Protein AF-A0A8S8YTA5-F1 (afdb_monomer_lite)

Foldseek 3Di:
DDDDDDDDDDDDDDDDDDDDDDPPPDPDPPPCDPVNCVVVDDDDDDDDPDDDDPVVVVVVVVVVQPDDDPPNPSPDDDDDDDPVNCVVVVVVVVVVVVVVVVVVVD

Structure (mmCIF, N/CA/C/O backbone):
data_AF-A0A8S8YTA5-F1
#
_entry.id   AF-A0A8S8YTA5-F1
#
loop_
_atom_site.group_PDB
_atom_site.id
_atom_site.type_symbol
_atom_site.label_atom_id
_atom_site.label_alt_id
_atom_site.label_comp_id
_atom_site.label_asym_id
_atom_site.label_entity_id
_atom_site.label_seq_id
_atom_site.pdbx_PDB_ins_code
_atom_site.Cartn_x
_atom_site.Cartn_y
_atom_site.Cartn_z
_atom_site.occupancy
_atom_site.B_iso_or_equiv
_atom_site.auth_seq_id
_atom_site.auth_comp_id
_atom_site.auth_asym_id
_atom_site.auth_atom_id
_atom_site.pdbx_PDB_model_num
ATOM 1 N N . MET A 1 1 ? 28.455 -34.281 -63.911 1.00 45.09 1 MET A N 1
ATOM 2 C CA . MET A 1 1 ? 28.114 -33.011 -64.588 1.00 45.09 1 MET A CA 1
ATOM 3 C C . MET A 1 1 ? 26.771 -32.552 -64.030 1.00 45.09 1 MET A C 1
ATOM 5 O O . MET A 1 1 ? 25.741 -33.049 -64.457 1.00 45.09 1 MET A O 1
ATOM 9 N N . PHE A 1 2 ? 26.784 -31.738 -62.971 1.00 33.00 2 PHE A N 1
ATOM 10 C CA . PHE A 1 2 ? 25.578 -31.336 -62.237 1.00 33.00 2 PHE A CA 1
ATOM 11 C C . PHE A 1 2 ? 25.110 -29.966 -62.735 1.00 33.00 2 PHE A C 1
ATOM 13 O O . PHE A 1 2 ? 25.852 -28.991 -62.647 1.00 33.00 2 PHE A O 1
ATOM 20 N N . ARG A 1 3 ? 23.893 -29.898 -63.283 1.00 38.47 3 ARG A N 1
ATOM 21 C CA . ARG A 1 3 ? 23.252 -28.646 -63.698 1.00 38.47 3 ARG A CA 1
ATOM 22 C C . ARG A 1 3 ? 22.435 -28.110 -62.521 1.00 38.47 3 ARG A C 1
ATOM 24 O O . ARG A 1 3 ? 21.400 -28.677 -62.186 1.00 38.47 3 ARG A O 1
ATOM 31 N N . LEU A 1 4 ? 22.902 -27.031 -61.898 1.00 36.47 4 LEU A N 1
ATOM 32 C CA . LEU A 1 4 ? 22.131 -26.265 -60.919 1.00 36.47 4 LEU A CA 1
ATOM 33 C C . LEU A 1 4 ? 21.059 -25.462 -61.672 1.00 36.47 4 LEU A C 1
ATOM 35 O O . LEU A 1 4 ? 21.382 -24.543 -62.422 1.00 36.47 4 LEU A O 1
ATOM 39 N N . SER A 1 5 ? 19.791 -25.844 -61.510 1.00 37.16 5 SER A N 1
ATOM 40 C CA . SER A 1 5 ? 18.641 -25.034 -61.922 1.00 37.16 5 SER A CA 1
ATOM 41 C C . SER A 1 5 ? 18.256 -24.139 -60.749 1.00 37.16 5 SER A C 1
ATOM 43 O O . SER A 1 5 ? 17.958 -24.632 -59.663 1.00 37.16 5 SER A O 1
ATOM 45 N N . THR A 1 6 ? 18.305 -22.828 -60.947 1.00 52.09 6 THR A N 1
ATOM 46 C CA . THR A 1 6 ? 17.904 -21.826 -59.955 1.00 52.09 6 THR A CA 1
ATOM 47 C C . THR A 1 6 ? 16.390 -21.885 -59.700 1.00 52.09 6 THR A C 1
ATOM 49 O O . THR A 1 6 ? 15.629 -22.103 -60.645 1.00 52.09 6 THR A O 1
ATOM 52 N N . PRO A 1 7 ? 15.908 -21.676 -58.460 1.00 45.00 7 PRO A N 1
ATOM 53 C CA . PRO A 1 7 ? 14.486 -21.478 -58.223 1.00 45.00 7 PRO A CA 1
ATOM 54 C C . PRO A 1 7 ? 14.069 -20.058 -58.629 1.00 45.00 7 PRO A C 1
ATOM 56 O O . PRO A 1 7 ? 14.623 -19.055 -58.175 1.00 45.00 7 PRO A O 1
ATOM 59 N N . THR A 1 8 ? 13.075 -20.004 -59.511 1.00 50.91 8 THR A N 1
ATOM 60 C CA . THR A 1 8 ? 12.365 -18.807 -59.960 1.00 50.91 8 THR A CA 1
ATOM 61 C C . THR A 1 8 ? 11.741 -18.058 -58.781 1.00 50.91 8 THR A C 1
ATOM 63 O O . THR A 1 8 ? 10.992 -18.615 -57.984 1.00 50.91 8 THR A O 1
ATOM 66 N N . ARG A 1 9 ? 12.040 -16.760 -58.713 1.00 37.66 9 ARG A N 1
ATOM 67 C CA . ARG A 1 9 ? 11.435 -15.755 -57.834 1.00 37.66 9 A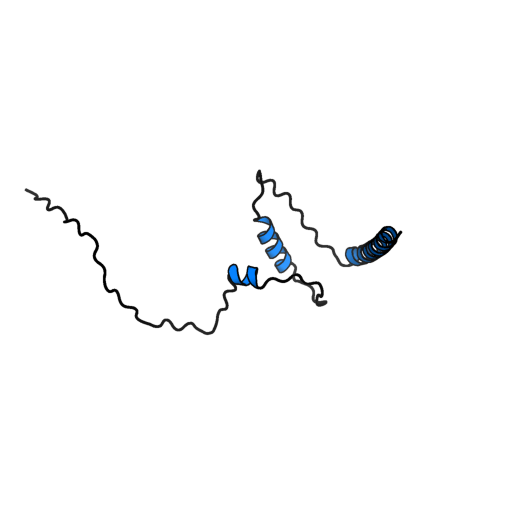RG A CA 1
ATOM 68 C C . ARG A 1 9 ? 9.944 -15.602 -58.169 1.00 37.66 9 ARG A C 1
ATOM 70 O O . ARG A 1 9 ? 9.624 -15.051 -59.217 1.00 37.66 9 ARG A O 1
ATOM 77 N N . LEU A 1 10 ? 9.048 -16.053 -57.292 1.00 41.28 10 LEU A N 1
ATOM 78 C CA . LEU A 1 10 ? 7.618 -15.736 -57.370 1.00 41.28 10 LEU A CA 1
ATOM 79 C C . LEU A 1 10 ? 7.336 -14.466 -56.558 1.00 41.28 10 LEU A C 1
ATOM 81 O O . LEU A 1 10 ? 7.714 -14.367 -55.391 1.00 41.28 10 LEU A O 1
ATOM 85 N N . SER A 1 11 ? 6.742 -13.472 -57.220 1.00 43.91 11 SER A N 1
ATOM 86 C CA . SER A 1 11 ? 6.251 -12.228 -56.620 1.00 43.91 11 SER A CA 1
ATOM 87 C C . SER A 1 11 ? 4.763 -12.364 -56.240 1.00 43.91 11 SER A C 1
ATOM 89 O O . SER A 1 11 ? 4.132 -13.359 -56.605 1.00 43.91 11 SER A O 1
ATOM 91 N N . PRO A 1 12 ? 4.224 -11.415 -55.453 1.00 49.88 12 PRO A N 1
ATOM 92 C CA . PRO A 1 12 ? 3.032 -11.604 -54.647 1.00 49.88 12 PRO A CA 1
ATOM 93 C C . PRO A 1 12 ? 1.771 -11.341 -55.469 1.00 49.88 12 PRO A C 1
ATOM 95 O O . PRO A 1 12 ? 1.614 -10.269 -56.051 1.00 49.88 12 PRO A O 1
ATOM 98 N N . HIS A 1 13 ? 0.836 -12.284 -55.457 1.00 35.47 13 HIS A N 1
ATOM 99 C CA . HIS A 1 13 ? -0.554 -11.966 -55.740 1.00 35.47 13 HIS A CA 1
ATOM 100 C C . HIS A 1 13 ? -1.444 -12.733 -54.772 1.00 35.47 13 HIS A C 1
ATOM 102 O O . HIS A 1 13 ? -1.295 -13.939 -54.586 1.00 35.47 13 HIS A O 1
ATOM 108 N N . GLU A 1 14 ? -2.324 -11.981 -54.127 1.00 41.00 14 GLU A N 1
ATOM 109 C CA . GLU A 1 14 ? -3.341 -12.454 -53.207 1.00 41.00 14 GLU A CA 1
ATOM 110 C C . GLU A 1 14 ? -4.263 -13.485 -53.856 1.00 41.00 14 GLU A C 1
ATOM 112 O O . GLU A 1 14 ? -4.626 -13.349 -55.026 1.00 41.00 14 GLU A O 1
ATOM 117 N N . SER A 1 15 ? -4.658 -14.500 -53.089 1.00 39.22 15 SER A N 1
ATOM 118 C CA . SER A 1 15 ? -6.046 -14.757 -52.664 1.00 39.22 15 SER A CA 1
ATOM 119 C C . SER A 1 15 ? -6.180 -16.194 -52.138 1.00 39.22 15 SER A C 1
ATOM 121 O O . SER A 1 15 ? -5.605 -17.133 -52.677 1.00 39.22 15 SER A O 1
ATOM 123 N N . ASP A 1 16 ? -6.958 -16.313 -51.062 1.00 40.78 16 ASP A N 1
ATOM 124 C CA . ASP A 1 16 ? -7.676 -17.515 -50.625 1.00 40.78 16 ASP A CA 1
ATOM 125 C C . ASP A 1 16 ? -6.933 -18.571 -49.786 1.00 40.78 16 ASP A C 1
ATOM 127 O O . ASP A 1 16 ? -6.539 -19.637 -50.254 1.00 40.78 16 ASP A O 1
ATOM 131 N N . PHE A 1 17 ? -6.914 -18.351 -48.464 1.00 35.62 17 PHE A N 1
ATOM 132 C CA . PHE A 1 17 ? -6.966 -19.462 -47.506 1.00 35.62 17 PHE A CA 1
ATOM 133 C C . PHE A 1 17 ? -8.057 -19.242 -46.447 1.00 35.62 17 PHE A C 1
ATOM 135 O O . PHE A 1 17 ? -7.844 -18.716 -45.359 1.00 35.62 17 PHE A O 1
ATOM 142 N N . VAL A 1 18 ? -9.264 -19.598 -46.880 1.00 40.97 18 VAL A N 1
ATOM 143 C CA . VAL A 1 18 ? -10.416 -20.176 -46.173 1.00 40.97 18 VAL A CA 1
ATOM 144 C C . VAL A 1 18 ? -10.395 -20.184 -44.634 1.00 40.97 18 VAL A C 1
ATOM 146 O O . VAL A 1 18 ? -9.620 -20.876 -43.978 1.00 40.97 18 VAL A O 1
ATOM 149 N N . LEU A 1 19 ? -11.399 -19.500 -44.081 1.00 39.62 19 LEU A N 1
ATOM 150 C CA . LEU A 1 19 ? -11.900 -19.603 -42.714 1.00 39.62 19 LEU A CA 1
ATOM 151 C C . LEU A 1 19 ? -12.741 -20.890 -42.560 1.00 39.62 19 LEU A C 1
ATOM 153 O O . LEU A 1 19 ? -13.769 -21.031 -43.220 1.00 39.62 19 LEU A O 1
ATOM 157 N N . ALA A 1 20 ? -12.356 -21.798 -41.660 1.00 37.88 20 ALA A N 1
ATOM 158 C CA . ALA A 1 20 ? -13.215 -22.894 -41.199 1.00 37.88 20 ALA A CA 1
ATOM 159 C C . ALA A 1 20 ? -13.108 -23.088 -39.674 1.00 37.88 20 ALA A C 1
ATOM 161 O O . ALA A 1 20 ? -12.231 -23.770 -39.161 1.00 37.88 20 ALA A O 1
ATOM 162 N N . ALA A 1 21 ? -14.011 -22.391 -38.983 1.00 43.34 21 ALA A N 1
ATOM 163 C CA . ALA A 1 21 ? -14.891 -22.854 -37.911 1.00 43.34 21 ALA A CA 1
ATOM 164 C C . ALA A 1 21 ? -14.421 -23.932 -36.897 1.00 43.34 21 ALA A C 1
ATOM 166 O O . ALA A 1 21 ? -14.266 -25.107 -37.212 1.00 43.34 21 ALA A O 1
ATOM 167 N N . ASN A 1 22 ? -14.502 -23.500 -35.631 1.00 48.03 22 ASN A N 1
ATOM 168 C CA . ASN A 1 22 ? -15.026 -24.221 -34.461 1.00 48.03 22 ASN A CA 1
ATOM 169 C C . ASN A 1 22 ? -14.081 -25.120 -33.650 1.00 48.03 22 ASN A C 1
ATOM 171 O O . ASN A 1 22 ? -14.292 -26.324 -33.532 1.00 48.03 22 ASN A O 1
ATOM 175 N N . SER A 1 23 ? -13.191 -24.484 -32.886 1.00 52.19 23 SER A N 1
ATOM 176 C CA . SER A 1 23 ? -12.947 -24.919 -31.504 1.00 52.19 23 SER A CA 1
ATOM 177 C C . SER A 1 23 ? -14.021 -24.269 -30.632 1.00 52.19 23 SER A C 1
ATOM 179 O O . SER A 1 23 ? -14.029 -23.051 -30.463 1.00 52.19 23 SER A O 1
ATOM 181 N N . THR A 1 24 ? -14.970 -25.046 -30.118 1.00 52.09 24 THR A N 1
ATOM 182 C CA . THR A 1 24 ? -15.939 -24.577 -29.116 1.00 52.09 24 THR A CA 1
ATOM 183 C C . THR A 1 24 ? -15.200 -23.907 -27.949 1.00 52.09 24 THR A C 1
ATOM 185 O O . THR A 1 24 ? -14.427 -24.605 -27.285 1.00 52.09 24 THR A O 1
ATOM 188 N N . PRO A 1 25 ? -15.408 -22.612 -27.638 1.00 47.72 25 PRO A N 1
ATOM 189 C CA . PRO A 1 25 ? -14.928 -22.082 -26.376 1.00 47.72 25 PRO A CA 1
ATOM 190 C C . PRO A 1 25 ? -15.801 -22.692 -25.281 1.00 47.72 25 PRO A C 1
ATOM 192 O O . PRO A 1 25 ? -16.988 -22.388 -25.149 1.00 47.72 25 PRO A O 1
ATOM 195 N N . SER A 1 26 ? -15.213 -23.624 -24.536 1.00 48.06 26 SER A N 1
ATOM 196 C CA . SER A 1 26 ? -15.788 -24.140 -23.302 1.00 48.06 26 SER A CA 1
ATOM 197 C C . SER A 1 26 ? -16.076 -22.951 -22.376 1.00 48.06 26 SER A C 1
ATOM 199 O O . SER A 1 26 ? -15.230 -22.072 -22.235 1.00 48.06 26 SER A O 1
ATOM 201 N N . ASN A 1 27 ? -17.290 -22.908 -21.825 1.00 46.50 27 ASN A N 1
ATOM 202 C CA . ASN A 1 27 ? -17.815 -21.945 -20.854 1.00 46.50 27 ASN A CA 1
ATOM 203 C C . ASN A 1 27 ? -16.789 -20.986 -20.211 1.00 46.50 27 ASN A C 1
ATOM 205 O O . ASN A 1 27 ? -16.267 -21.251 -19.135 1.00 46.50 27 ASN A O 1
ATOM 209 N N . GLY A 1 28 ? -16.606 -19.826 -20.851 1.00 49.44 28 GLY A N 1
ATOM 210 C CA . GLY A 1 28 ? -16.359 -18.533 -20.210 1.00 49.44 28 GLY A CA 1
ATOM 211 C C . GLY A 1 28 ? -15.253 -18.469 -19.159 1.00 49.44 28 GLY A C 1
ATOM 212 O O . GLY A 1 28 ? -15.486 -17.926 -18.078 1.00 49.44 28 GLY A O 1
ATOM 213 N N . GLU A 1 29 ? -14.060 -18.960 -19.479 1.00 50.84 29 GLU A N 1
ATOM 214 C CA . GLU A 1 29 ? -12.835 -18.560 -18.791 1.00 50.84 29 GLU A CA 1
ATOM 215 C C . GLU A 1 29 ? -12.624 -17.062 -19.054 1.00 50.84 29 GLU A C 1
ATOM 217 O O . GLU A 1 29 ? -12.162 -16.634 -20.111 1.00 50.84 29 GLU A O 1
ATOM 222 N N . LYS A 1 30 ? -13.106 -16.227 -18.125 1.00 55.38 30 LYS A N 1
ATOM 223 C CA . LYS A 1 30 ? -12.801 -14.798 -18.115 1.00 55.38 30 LYS A CA 1
ATOM 224 C C . LYS A 1 30 ? -11.356 -14.651 -17.672 1.00 55.38 30 LYS A C 1
ATOM 226 O O . LYS A 1 30 ? -11.089 -14.390 -16.498 1.00 55.38 30 LYS A O 1
ATOM 231 N N . ASP A 1 31 ? -10.443 -14.826 -18.612 1.00 57.62 31 ASP A N 1
ATOM 232 C CA . ASP A 1 31 ? -9.087 -14.328 -18.469 1.00 57.62 31 ASP A CA 1
ATOM 233 C C . ASP A 1 31 ? -9.183 -12.812 -18.328 1.00 57.62 31 ASP A C 1
ATOM 235 O O . ASP A 1 31 ? -9.322 -12.079 -19.309 1.00 57.62 31 ASP A O 1
ATOM 239 N N . GLY A 1 32 ? -9.186 -12.348 -17.078 1.00 64.38 32 GLY A N 1
ATOM 240 C CA . GLY A 1 32 ? -9.174 -10.937 -16.718 1.00 64.38 32 GLY A CA 1
ATOM 241 C C . GLY A 1 32 ? -7.849 -10.323 -17.141 1.00 64.38 32 GLY A C 1
ATOM 242 O O . GLY A 1 32 ? -6.955 -10.125 -16.320 1.00 64.38 32 GLY A O 1
ATOM 243 N N . GLY A 1 33 ? -7.695 -10.091 -18.441 1.00 90.50 33 GLY A N 1
ATOM 244 C CA . GLY A 1 33 ? -6.472 -9.589 -19.038 1.00 90.50 33 GLY A CA 1
ATOM 245 C C . GLY A 1 33 ? -6.104 -8.209 -18.497 1.00 90.50 33 GLY A C 1
ATOM 246 O O . GLY A 1 33 ? -6.913 -7.508 -17.884 1.00 90.50 33 GLY A O 1
ATOM 247 N N . VAL A 1 34 ? -4.871 -7.778 -18.781 1.00 93.38 34 VAL A N 1
ATOM 248 C CA . VAL A 1 34 ? -4.332 -6.483 -18.321 1.00 93.38 34 VAL A CA 1
ATOM 249 C C . VAL A 1 34 ? -5.288 -5.324 -18.636 1.00 93.38 34 VAL A C 1
ATOM 251 O O . VAL A 1 34 ? -5.516 -4.462 -17.790 1.00 93.38 34 VAL A O 1
ATOM 254 N N . GLN A 1 35 ? -5.912 -5.333 -19.817 1.00 95.75 35 GLN A N 1
ATOM 255 C CA . GLN A 1 35 ? -6.851 -4.290 -20.231 1.00 95.75 35 GLN A CA 1
ATOM 256 C C . GLN A 1 35 ? -8.104 -4.220 -19.342 1.00 95.75 35 GLN A C 1
ATOM 258 O O . GLN A 1 35 ? -8.533 -3.129 -18.955 1.00 95.75 35 GLN A O 1
ATOM 263 N N . GLU A 1 36 ? -8.691 -5.364 -18.990 1.00 94.88 36 GLU A N 1
ATOM 264 C CA . GLU A 1 36 ? -9.860 -5.420 -18.107 1.00 94.88 36 GLU A CA 1
ATOM 265 C C . GLU A 1 36 ? -9.479 -5.007 -16.682 1.00 94.88 36 GLU A C 1
ATOM 267 O O . GLU A 1 36 ? -10.176 -4.197 -16.065 1.00 94.88 36 GLU A O 1
ATOM 272 N N . ALA A 1 37 ? -8.337 -5.479 -16.177 1.00 92.94 37 ALA A N 1
ATOM 273 C CA . ALA A 1 37 ? -7.840 -5.117 -14.851 1.00 92.94 37 ALA A CA 1
ATOM 274 C C . ALA A 1 37 ? -7.615 -3.600 -14.705 1.00 92.94 37 ALA A C 1
ATOM 276 O O . ALA A 1 37 ? -7.961 -3.017 -13.675 1.00 92.94 37 ALA A O 1
ATOM 277 N N . LEU A 1 38 ? -7.085 -2.939 -15.740 1.00 94.06 38 LEU A N 1
ATOM 278 C CA . LEU A 1 38 ? -6.853 -1.493 -15.733 1.00 94.06 38 LEU A CA 1
ATOM 279 C C . LEU A 1 38 ? -8.151 -0.682 -15.831 1.00 94.06 38 LEU A C 1
ATOM 281 O O . LEU A 1 38 ? -8.335 0.277 -15.078 1.00 94.06 38 LEU A O 1
ATOM 285 N N . THR A 1 39 ? -9.053 -1.057 -16.739 1.00 96.31 39 THR A N 1
ATOM 286 C CA . THR A 1 39 ? -10.280 -0.286 -17.019 1.00 96.31 39 THR A CA 1
ATOM 287 C C . THR A 1 39 ? -11.368 -0.482 -15.961 1.00 96.31 39 THR A C 1
ATOM 289 O O . THR A 1 39 ? -12.153 0.434 -15.706 1.00 96.31 39 THR A O 1
ATOM 292 N N . SER A 1 40 ? -11.399 -1.639 -15.295 1.00 96.12 40 SER A N 1
ATOM 293 C CA . SER A 1 40 ? -12.372 -1.939 -14.237 1.00 96.12 40 SER A CA 1
ATOM 294 C C . SER A 1 40 ? -11.967 -1.424 -12.848 1.00 96.12 40 SER A C 1
ATOM 296 O O . SER A 1 40 ? -12.836 -1.262 -11.983 1.00 96.12 40 SER A O 1
ATOM 298 N N . ARG A 1 41 ? -10.680 -1.121 -12.611 1.00 96.19 41 ARG A N 1
ATOM 299 C CA . ARG A 1 41 ? -10.161 -0.693 -11.299 1.00 96.19 41 ARG A CA 1
ATOM 300 C C . ARG A 1 41 ? -10.843 0.587 -10.798 1.00 96.19 41 ARG A C 1
ATOM 302 O O . ARG A 1 41 ? -10.884 1.609 -11.481 1.00 96.19 41 ARG A O 1
ATOM 309 N N . ARG A 1 42 ? -11.290 0.578 -9.537 1.00 96.81 42 ARG A N 1
ATOM 310 C CA . ARG A 1 42 ? -11.861 1.747 -8.839 1.00 96.81 42 ARG A CA 1
ATOM 311 C C . ARG A 1 42 ? -11.085 2.088 -7.570 1.00 96.81 42 ARG A C 1
ATOM 313 O O . ARG A 1 42 ? -10.452 1.228 -6.964 1.00 96.81 42 ARG A O 1
ATOM 320 N N . THR A 1 43 ? -11.155 3.350 -7.154 1.00 97.44 43 THR A N 1
ATOM 321 C CA . THR A 1 43 ? -10.697 3.774 -5.824 1.00 97.44 43 THR A CA 1
ATOM 322 C C . THR A 1 43 ? -11.806 3.495 -4.811 1.00 97.44 43 THR A C 1
ATOM 324 O O . THR A 1 43 ? -12.920 3.992 -4.963 1.00 97.44 43 THR A O 1
ATOM 327 N N . VAL A 1 44 ? -11.521 2.671 -3.799 1.00 96.62 44 VAL A N 1
ATOM 328 C CA . VAL A 1 44 ? -12.512 2.175 -2.830 1.00 96.62 44 VAL A CA 1
ATOM 329 C C . VAL A 1 44 ? -12.251 2.771 -1.445 1.00 96.62 44 VAL A C 1
ATOM 331 O O . VAL A 1 44 ? -11.111 2.842 -0.995 1.00 96.62 44 VAL A O 1
ATOM 334 N N . TYR A 1 45 ? -13.318 3.171 -0.749 1.00 95.50 45 TYR A N 1
ATOM 335 C CA . TYR A 1 45 ? -13.245 3.767 0.597 1.00 95.50 45 TYR A CA 1
ATOM 336 C C . TYR A 1 45 ? -14.004 2.971 1.670 1.00 95.50 45 TYR A C 1
ATOM 338 O O . TYR A 1 45 ? -13.911 3.285 2.853 1.00 95.50 45 TYR A O 1
ATOM 346 N N . ARG A 1 46 ? -14.769 1.944 1.279 1.00 96.00 46 ARG A N 1
ATOM 347 C CA . ARG A 1 46 ? -15.572 1.110 2.186 1.00 96.00 46 ARG A CA 1
ATOM 348 C C . ARG A 1 46 ? -15.156 -0.347 2.034 1.00 96.00 46 ARG A C 1
ATOM 350 O O . ARG A 1 46 ? -15.304 -0.918 0.959 1.00 96.00 46 ARG A O 1
ATOM 357 N N . TYR A 1 47 ? -14.667 -0.939 3.120 1.00 94.75 47 TYR A N 1
ATOM 358 C CA . TYR A 1 47 ? -14.115 -2.294 3.137 1.00 94.75 47 TYR A CA 1
ATOM 359 C C . TYR A 1 47 ? -14.938 -3.216 4.039 1.00 94.75 47 TYR A C 1
ATOM 361 O O . TYR A 1 47 ? -15.494 -2.788 5.051 1.00 94.75 47 TYR A O 1
ATOM 369 N N . LYS A 1 48 ? -15.010 -4.501 3.680 1.00 95.88 48 LYS A N 1
ATOM 370 C CA . LYS A 1 48 ? -15.570 -5.539 4.559 1.00 95.88 48 LYS A CA 1
ATOM 371 C C . LYS A 1 48 ? -14.586 -5.814 5.702 1.00 95.88 48 LYS A C 1
ATOM 373 O O . LYS A 1 48 ? -13.381 -5.705 5.510 1.00 95.88 48 LYS A O 1
ATOM 378 N N . ARG A 1 49 ? -15.079 -6.275 6.857 1.00 92.50 49 ARG A N 1
ATOM 379 C CA . ARG A 1 49 ? -14.235 -6.674 8.007 1.00 92.50 49 ARG A CA 1
ATOM 380 C C . ARG A 1 49 ? -13.448 -7.980 7.796 1.00 92.50 49 ARG A C 1
ATOM 382 O O . ARG A 1 49 ? -12.769 -8.441 8.703 1.00 92.50 49 ARG A O 1
ATOM 389 N N . LYS A 1 50 ? -13.548 -8.600 6.617 1.00 94.62 50 LYS A N 1
ATOM 390 C CA . LYS A 1 50 ? -12.857 -9.853 6.296 1.00 94.62 50 LYS A CA 1
ATOM 391 C C . LYS A 1 50 ? -11.347 -9.606 6.221 1.00 94.62 50 LYS A C 1
ATOM 393 O O . LYS A 1 50 ? -10.913 -8.736 5.468 1.00 94.62 50 LYS A O 1
ATOM 398 N N . LYS A 1 51 ? -10.558 -10.406 6.948 1.00 92.88 51 LYS A N 1
ATOM 399 C CA . LYS A 1 51 ? -9.093 -10.391 6.836 1.00 92.88 51 LYS A CA 1
ATOM 400 C C . LYS A 1 51 ? -8.672 -10.819 5.423 1.00 92.88 51 LYS A C 1
ATOM 402 O O . LYS A 1 51 ? -9.203 -11.788 4.878 1.00 92.88 51 LYS A O 1
ATOM 407 N N . VAL A 1 52 ? -7.718 -10.094 4.845 1.00 94.25 52 VAL A N 1
ATOM 408 C CA . VAL A 1 52 ? -7.053 -10.468 3.589 1.00 94.25 52 VAL A CA 1
ATOM 409 C C . VAL A 1 52 ? -5.954 -11.492 3.909 1.00 94.25 52 VAL A C 1
ATOM 411 O O . VAL A 1 52 ? -5.209 -11.256 4.860 1.00 94.25 52 VAL A O 1
ATOM 414 N N . PRO A 1 53 ? -5.854 -12.620 3.181 1.00 96.00 53 PRO A N 1
ATOM 415 C CA . PRO A 1 53 ? -4.771 -13.583 3.372 1.00 96.00 53 PRO A CA 1
ATOM 416 C C . PRO A 1 53 ? -3.398 -12.968 3.093 1.00 96.00 53 PRO A C 1
ATOM 418 O O . PRO A 1 53 ? -3.247 -12.195 2.148 1.00 96.00 53 PRO A O 1
ATOM 421 N N . ASP A 1 54 ? -2.390 -13.368 3.865 1.00 94.81 54 ASP A N 1
ATOM 422 C CA . ASP A 1 54 ? -1.049 -12.775 3.781 1.00 94.81 54 ASP A CA 1
ATOM 423 C C . ASP A 1 54 ? -0.407 -13.024 2.404 1.00 94.81 54 ASP A C 1
ATOM 425 O O . ASP A 1 54 ? 0.108 -12.092 1.794 1.00 94.81 54 ASP A O 1
ATOM 429 N N . ARG A 1 55 ? -0.602 -14.218 1.822 1.00 97.00 55 ARG A N 1
ATOM 430 C CA . ARG A 1 55 ? -0.161 -14.527 0.448 1.00 97.00 55 ARG A CA 1
ATOM 431 C C . ARG A 1 55 ? -0.701 -13.562 -0.605 1.00 97.00 55 ARG A C 1
ATOM 433 O O . ARG A 1 55 ? -0.008 -13.237 -1.557 1.00 97.00 55 ARG A O 1
ATOM 440 N N . THR A 1 56 ? -1.941 -13.093 -0.453 1.00 96.50 56 THR A N 1
ATOM 441 C CA . THR A 1 56 ? -2.524 -12.128 -1.396 1.00 96.50 56 THR A CA 1
ATOM 442 C C . THR A 1 56 ? -1.796 -10.787 -1.327 1.00 96.50 56 THR A C 1
ATOM 444 O O . THR A 1 56 ? -1.621 -10.133 -2.352 1.00 96.50 56 THR A O 1
ATOM 447 N N . LEU A 1 57 ? -1.362 -10.378 -0.131 1.00 96.12 57 LEU A N 1
ATOM 448 C CA . LEU A 1 57 ? -0.559 -9.171 0.046 1.00 96.12 57 LEU A CA 1
ATOM 449 C C . LEU A 1 57 ? 0.842 -9.359 -0.540 1.00 96.12 57 LEU A C 1
ATOM 451 O O . LEU A 1 57 ? 1.302 -8.492 -1.275 1.00 96.12 57 LEU A O 1
ATOM 455 N N . GLU A 1 58 ? 1.482 -10.498 -0.272 1.00 97.06 58 GLU A N 1
ATOM 456 C CA . GLU A 1 58 ? 2.808 -10.841 -0.802 1.00 97.06 58 GLU A CA 1
ATOM 457 C C . GLU A 1 58 ? 2.836 -10.798 -2.333 1.00 97.06 58 GLU A C 1
ATOM 459 O O . GLU A 1 58 ? 3.648 -10.067 -2.897 1.00 97.06 58 GLU A O 1
ATOM 464 N N . SER A 1 59 ? 1.891 -11.466 -3.006 1.00 97.38 59 SER A N 1
ATOM 465 C CA . SER A 1 59 ? 1.796 -11.431 -4.472 1.00 97.38 59 SER A CA 1
ATOM 466 C C . SER A 1 59 ? 1.567 -10.016 -5.016 1.00 97.38 59 SER A C 1
ATOM 468 O O . SER A 1 59 ? 2.093 -9.658 -6.069 1.00 97.38 59 SER A O 1
ATOM 470 N N . ALA A 1 60 ? 0.803 -9.180 -4.305 1.00 96.50 60 ALA A N 1
ATOM 471 C CA . ALA A 1 60 ? 0.588 -7.792 -4.709 1.00 96.50 60 ALA A CA 1
ATOM 472 C C . ALA A 1 60 ? 1.858 -6.938 -4.553 1.00 96.50 60 ALA A C 1
ATOM 474 O O . ALA A 1 60 ? 2.151 -6.113 -5.420 1.00 96.50 60 ALA A O 1
ATOM 475 N N . PHE A 1 61 ? 2.620 -7.128 -3.473 1.00 97.00 61 PHE A N 1
ATOM 476 C CA . PHE A 1 61 ? 3.885 -6.422 -3.261 1.00 97.00 61 PHE A CA 1
ATOM 477 C C . PHE A 1 61 ? 4.962 -6.870 -4.244 1.00 97.00 61 PHE A C 1
ATOM 479 O O . PHE A 1 61 ? 5.684 -6.021 -4.761 1.00 97.00 61 PHE A O 1
ATOM 486 N N . GLU A 1 62 ? 5.036 -8.165 -4.548 1.00 97.00 62 GLU A N 1
ATOM 487 C CA . GLU A 1 62 ? 5.929 -8.706 -5.572 1.00 97.00 62 GLU A CA 1
ATOM 488 C C . GLU A 1 62 ? 5.636 -8.068 -6.936 1.00 97.00 62 GLU A C 1
ATOM 490 O O . GLU A 1 62 ? 6.530 -7.488 -7.554 1.00 97.00 62 GLU A O 1
ATOM 495 N N . ALA A 1 63 ? 4.366 -8.045 -7.354 1.00 96.06 63 ALA A N 1
ATOM 496 C CA . ALA A 1 63 ? 3.957 -7.373 -8.585 1.00 96.06 63 ALA A CA 1
ATOM 497 C C . ALA A 1 63 ? 4.316 -5.874 -8.583 1.00 96.06 63 ALA A C 1
ATOM 499 O O . ALA A 1 63 ? 4.844 -5.367 -9.572 1.00 96.06 63 ALA A O 1
ATOM 500 N N . ALA A 1 64 ? 4.084 -5.168 -7.469 1.00 96.38 64 ALA A N 1
ATOM 501 C CA . ALA A 1 64 ? 4.431 -3.752 -7.334 1.00 96.38 64 ALA A CA 1
ATOM 502 C C . ALA A 1 64 ? 5.949 -3.500 -7.371 1.00 96.38 64 ALA A C 1
ATOM 504 O O . ALA A 1 64 ? 6.389 -2.469 -7.879 1.00 96.38 64 ALA A O 1
ATOM 505 N N . SER A 1 65 ? 6.749 -4.437 -6.859 1.00 95.94 65 SER A N 1
ATOM 506 C CA . SER A 1 65 ? 8.211 -4.342 -6.839 1.00 95.94 65 SER A CA 1
ATOM 507 C C . SER A 1 65 ? 8.855 -4.504 -8.218 1.00 95.94 65 SER A C 1
ATOM 509 O O . SER A 1 65 ? 9.992 -4.100 -8.416 1.00 95.94 65 SER A O 1
ATOM 511 N N . ASN A 1 66 ? 8.124 -5.011 -9.208 1.00 95.50 66 ASN A N 1
ATOM 512 C CA . ASN A 1 66 ? 8.608 -5.075 -10.588 1.00 95.50 66 ASN A CA 1
ATOM 513 C C . ASN A 1 66 ? 8.457 -3.740 -11.341 1.00 95.50 66 ASN A C 1
ATOM 515 O O . ASN A 1 66 ? 8.712 -3.671 -12.544 1.00 95.50 66 ASN A O 1
ATOM 519 N N . ALA A 1 67 ? 8.036 -2.668 -10.661 1.00 95.88 67 ALA A N 1
ATOM 520 C CA . ALA A 1 67 ? 7.981 -1.341 -11.256 1.00 95.88 67 ALA A CA 1
ATOM 521 C C . ALA A 1 67 ? 9.387 -0.867 -11.688 1.00 95.88 67 ALA A C 1
ATOM 523 O O . ALA A 1 67 ? 10.361 -1.052 -10.954 1.00 95.88 67 ALA A O 1
ATOM 524 N N . PRO A 1 68 ? 9.525 -0.209 -12.853 1.00 95.62 68 PRO A N 1
ATOM 525 C CA . PRO A 1 68 ? 10.817 0.295 -13.300 1.00 95.62 68 PRO A CA 1
ATOM 526 C C . PRO A 1 68 ? 11.331 1.383 -12.351 1.00 95.62 68 PRO A C 1
ATOM 528 O O . PRO A 1 68 ? 10.593 2.292 -11.962 1.00 95.62 68 PRO A O 1
ATOM 531 N N . CYS A 1 69 ? 12.619 1.330 -12.009 1.00 95.19 69 CYS A N 1
ATOM 532 C CA . CYS A 1 69 ? 13.272 2.363 -11.211 1.00 95.19 69 CYS A CA 1
ATOM 533 C C . CYS A 1 69 ? 14.627 2.768 -11.793 1.00 95.19 69 CYS A C 1
ATOM 535 O O . CYS A 1 69 ? 15.397 1.954 -12.299 1.00 95.19 69 CYS A O 1
ATOM 537 N N . HIS A 1 70 ? 14.934 4.062 -11.713 1.00 92.50 70 HIS A N 1
ATOM 538 C CA . HIS A 1 70 ? 16.222 4.576 -12.161 1.00 92.50 70 HIS A CA 1
ATOM 539 C C . HIS A 1 70 ? 17.351 4.027 -11.276 1.00 92.50 70 HIS A C 1
ATOM 541 O O . HIS A 1 70 ? 17.232 4.016 -10.049 1.00 92.50 70 HIS A O 1
ATOM 547 N N . LYS A 1 71 ? 18.455 3.598 -11.903 1.00 94.69 71 LYS A N 1
ATOM 548 C CA . LYS A 1 71 ? 19.634 3.010 -11.238 1.00 94.69 71 LYS A CA 1
ATOM 549 C C . LYS A 1 71 ? 19.354 1.732 -10.429 1.00 94.69 71 LYS A C 1
ATOM 551 O O . LYS A 1 71 ? 20.181 1.378 -9.596 1.00 94.69 71 LYS A O 1
ATOM 556 N N . ASN A 1 72 ? 18.229 1.045 -10.661 1.00 88.38 72 ASN A N 1
ATOM 557 C CA . ASN A 1 72 ? 17.883 -0.213 -9.982 1.00 88.38 72 ASN A CA 1
ATOM 558 C C . ASN A 1 72 ? 17.998 -0.129 -8.448 1.00 88.38 72 ASN A C 1
ATOM 560 O O . ASN A 1 72 ? 18.464 -1.057 -7.789 1.00 88.38 72 ASN A O 1
ATOM 564 N N . THR A 1 73 ? 17.621 1.010 -7.863 1.00 94.56 73 THR A N 1
ATOM 565 C CA . THR A 1 73 ? 17.737 1.233 -6.413 1.00 94.56 73 THR A CA 1
ATOM 566 C C . THR A 1 73 ? 16.596 0.609 -5.617 1.00 94.56 73 THR A C 1
ATOM 568 O O . THR A 1 73 ? 16.729 0.473 -4.405 1.00 94.56 73 THR A O 1
ATOM 571 N N . HIS A 1 74 ? 15.495 0.240 -6.280 1.00 92.19 74 HIS A N 1
ATOM 572 C CA . HIS A 1 74 ? 14.290 -0.350 -5.685 1.00 92.19 74 HIS A CA 1
ATOM 573 C C . HIS A 1 74 ? 13.856 0.381 -4.394 1.00 92.19 74 HIS A C 1
ATOM 575 O O . HIS A 1 74 ? 13.824 -0.208 -3.314 1.00 92.19 74 HIS A O 1
ATOM 581 N N . PRO A 1 75 ? 13.558 1.697 -4.462 1.00 95.31 75 PRO A N 1
ATOM 582 C CA . PRO A 1 75 ? 13.448 2.543 -3.271 1.00 95.31 75 PRO A CA 1
ATOM 583 C C . PRO A 1 75 ? 12.167 2.316 -2.451 1.00 95.31 75 PRO A C 1
ATOM 585 O O . PRO A 1 75 ? 12.001 2.922 -1.390 1.00 95.31 75 PRO A O 1
ATOM 588 N N . TRP A 1 76 ? 11.231 1.499 -2.936 1.00 96.06 76 TRP A N 1
ATOM 589 C CA . TRP A 1 76 ? 9.951 1.269 -2.272 1.00 96.06 76 TRP A CA 1
ATOM 590 C C . TRP A 1 76 ? 10.114 0.446 -0.992 1.00 96.06 76 TRP A C 1
ATOM 592 O O . TRP A 1 76 ? 10.826 -0.554 -0.932 1.00 96.06 76 TRP A O 1
ATOM 602 N N . LYS A 1 77 ? 9.382 0.860 0.043 1.00 95.88 77 LYS A N 1
ATOM 603 C CA . LYS A 1 77 ? 9.233 0.128 1.301 1.00 95.88 77 LYS A CA 1
ATOM 604 C C . LYS A 1 77 ? 7.749 -0.056 1.570 1.00 95.88 77 LYS A C 1
ATOM 606 O O . LYS A 1 77 ? 6.996 0.917 1.564 1.00 95.88 77 LYS A O 1
ATOM 611 N N . PHE A 1 78 ? 7.338 -1.295 1.811 1.00 96.06 78 PHE A N 1
ATOM 612 C CA . PHE A 1 78 ? 5.954 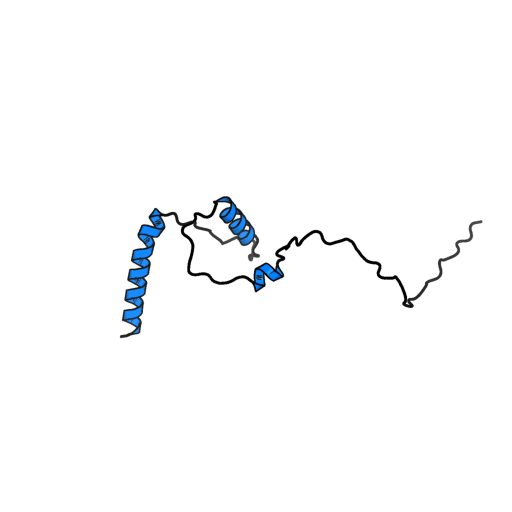-1.631 2.126 1.00 96.06 78 PHE A CA 1
ATOM 613 C C . PHE A 1 78 ? 5.817 -1.887 3.626 1.00 96.06 78 PHE A C 1
ATOM 615 O O . PHE A 1 78 ? 6.599 -2.634 4.209 1.00 96.06 78 PHE A O 1
ATOM 622 N N . TYR A 1 79 ? 4.811 -1.273 4.249 1.00 94.94 79 TYR A N 1
ATOM 623 C CA . TYR A 1 79 ? 4.513 -1.444 5.669 1.00 94.94 79 TYR A CA 1
ATOM 624 C C . TYR A 1 79 ? 3.075 -1.927 5.830 1.00 94.94 79 TYR A C 1
ATOM 626 O O . TYR A 1 79 ? 2.126 -1.225 5.474 1.00 94.94 79 TYR A O 1
ATOM 634 N N . VAL A 1 80 ? 2.904 -3.121 6.395 1.00 94.25 80 VAL A N 1
ATOM 635 C CA . VAL A 1 80 ? 1.582 -3.653 6.737 1.00 94.25 80 VAL A CA 1
ATOM 636 C C . VAL A 1 80 ? 1.274 -3.280 8.181 1.00 94.25 80 VAL A C 1
ATOM 638 O O . VAL A 1 80 ? 1.829 -3.842 9.120 1.00 94.25 80 VAL A O 1
ATOM 641 N N . MET A 1 81 ? 0.378 -2.311 8.369 1.00 93.81 81 MET A N 1
ATOM 642 C CA . MET A 1 81 ? -0.057 -1.916 9.709 1.00 93.81 81 MET A CA 1
ATOM 643 C C . MET A 1 81 ? -0.949 -2.997 10.318 1.00 93.81 81 MET A C 1
ATOM 645 O O . MET A 1 81 ? -2.002 -3.313 9.751 1.00 93.81 81 MET A O 1
ATOM 649 N N . GLY A 1 82 ? -0.552 -3.516 11.480 1.00 92.12 82 GLY A N 1
ATOM 650 C CA . GLY A 1 82 ? -1.366 -4.410 12.301 1.00 92.12 82 GLY A CA 1
ATOM 651 C C . GLY A 1 82 ? -2.501 -3.680 13.023 1.00 92.12 82 GLY A C 1
ATOM 652 O O . GLY A 1 82 ? -2.589 -2.453 13.003 1.00 92.12 82 GLY A O 1
ATOM 653 N N . GLU A 1 83 ? -3.372 -4.445 13.674 1.00 91.94 83 GLU A N 1
ATOM 654 C CA . GLU A 1 83 ? -4.561 -3.936 14.371 1.00 91.94 83 GLU A CA 1
ATOM 655 C C . GLU A 1 83 ? -4.217 -2.890 15.440 1.00 91.94 83 GLU A C 1
ATOM 657 O O . GLU A 1 83 ? -4.661 -1.751 15.329 1.00 91.94 83 GLU A O 1
ATOM 662 N N . LYS A 1 84 ? -3.311 -3.218 16.372 1.00 94.88 84 LYS A N 1
ATOM 663 C CA . LYS A 1 84 ? -2.873 -2.304 17.444 1.00 94.88 84 LYS A CA 1
ATOM 664 C C . LYS A 1 84 ? -2.355 -0.962 16.915 1.00 94.88 84 LYS A C 1
ATOM 666 O O . LYS A 1 84 ? -2.667 0.092 17.456 1.00 94.88 84 LYS A O 1
ATOM 671 N N . THR A 1 85 ? -1.575 -0.986 15.831 1.00 95.31 85 THR A N 1
ATOM 672 C CA . THR A 1 85 ? -1.044 0.235 15.206 1.00 95.31 85 THR A CA 1
ATOM 673 C C . THR A 1 85 ? -2.156 1.081 14.594 1.00 95.31 85 THR A C 1
ATOM 675 O O . THR A 1 85 ? -2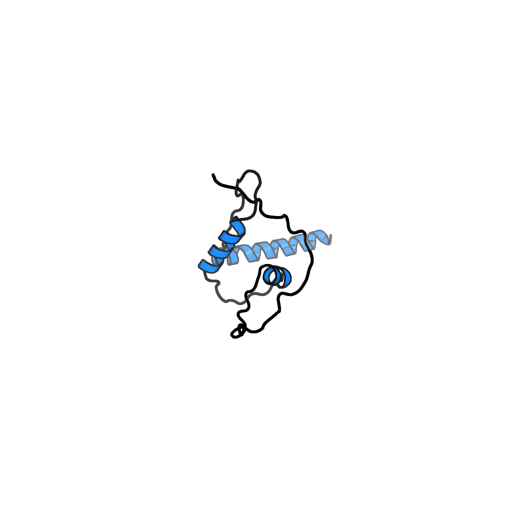.109 2.306 14.662 1.00 95.31 85 THR A O 1
ATOM 678 N N . ARG A 1 86 ? -3.172 0.450 13.992 1.00 93.62 86 ARG A N 1
ATOM 679 C CA . ARG A 1 86 ? -4.326 1.172 13.438 1.00 93.62 86 ARG A CA 1
ATOM 680 C C . ARG A 1 86 ? -5.148 1.819 14.546 1.00 93.62 86 ARG A C 1
ATOM 682 O O . ARG A 1 86 ? -5.527 2.976 14.398 1.00 93.62 86 ARG A O 1
ATOM 689 N N . GLU A 1 87 ? -5.375 1.103 15.644 1.00 95.81 87 GLU A N 1
ATOM 690 C CA . GLU A 1 87 ? -6.106 1.612 16.810 1.00 95.81 87 GLU A CA 1
ATOM 691 C C . GLU A 1 87 ? -5.446 2.857 17.408 1.00 95.81 87 GLU A C 1
ATOM 693 O O . GLU A 1 87 ? -6.145 3.809 17.746 1.00 95.81 87 GLU A O 1
ATOM 698 N N . SER A 1 88 ? -4.111 2.899 17.474 1.00 96.38 88 SER A N 1
ATOM 699 C CA . SER A 1 88 ? -3.395 4.080 17.968 1.00 96.38 88 SER A CA 1
ATOM 700 C C . SER A 1 88 ? -3.323 5.222 16.948 1.00 96.38 88 SER A C 1
ATOM 702 O O . SER A 1 88 ? -3.336 6.389 17.327 1.00 96.38 88 SER A O 1
ATOM 704 N N . LEU A 1 89 ? -3.216 4.912 15.651 1.00 95.94 89 LEU A N 1
ATOM 705 C CA . LEU A 1 89 ? -2.952 5.910 14.609 1.00 95.94 89 LEU A CA 1
ATOM 706 C C . LEU A 1 89 ? -4.215 6.651 14.144 1.00 95.94 89 LEU A C 1
ATOM 708 O O . LEU A 1 89 ? -4.163 7.855 13.886 1.00 95.94 8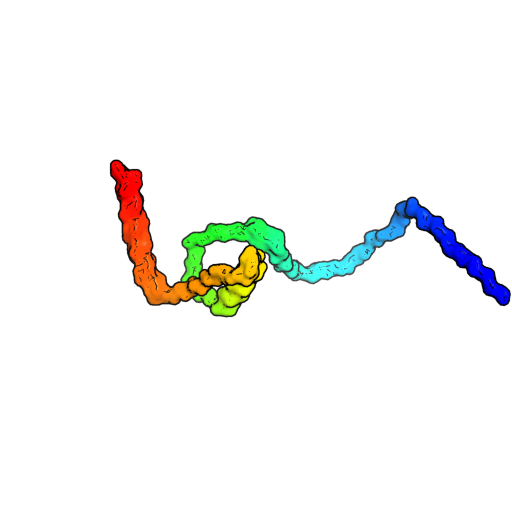9 LEU A O 1
ATOM 712 N N . ILE A 1 90 ? -5.346 5.949 14.022 1.00 95.50 90 ILE A N 1
ATOM 713 C CA . ILE A 1 90 ? -6.595 6.525 13.498 1.00 95.50 90 ILE A CA 1
ATOM 714 C C . ILE A 1 90 ? -7.059 7.751 14.313 1.00 95.50 90 ILE A C 1
ATOM 716 O O . ILE A 1 90 ? -7.327 8.783 13.688 1.00 95.50 90 ILE A O 1
ATOM 720 N N . PRO A 1 91 ? -7.100 7.720 15.663 1.00 96.88 91 PRO A N 1
ATOM 721 C CA . PRO A 1 91 ? -7.537 8.869 16.458 1.00 96.88 91 PRO A CA 1
ATOM 722 C C . PRO A 1 91 ? -6.676 10.122 16.248 1.00 96.88 91 PRO A C 1
ATOM 724 O O . PRO A 1 91 ? -7.205 11.232 16.142 1.00 96.88 91 PRO A O 1
ATOM 727 N N . GLU A 1 92 ? -5.355 9.959 16.134 1.00 97.00 92 GLU A N 1
ATOM 728 C CA . GLU A 1 92 ? -4.435 11.079 15.907 1.00 97.00 92 GLU A CA 1
ATOM 729 C C . GLU A 1 92 ? -4.628 11.699 14.518 1.00 97.00 92 GLU A C 1
ATOM 731 O O . GLU A 1 92 ? -4.671 12.926 14.387 1.00 97.00 92 GLU A O 1
ATOM 736 N N . ILE A 1 93 ? -4.849 10.875 13.487 1.00 95.50 93 ILE A N 1
ATOM 737 C CA . ILE A 1 93 ? -5.170 11.363 12.137 1.00 95.50 93 ILE A CA 1
ATOM 738 C C . ILE A 1 93 ? -6.491 12.144 12.143 1.00 95.50 93 ILE A C 1
ATOM 740 O O . ILE A 1 93 ? -6.583 13.219 11.543 1.00 95.50 93 ILE A O 1
ATOM 744 N N . GLU A 1 94 ? -7.522 11.647 12.826 1.00 96.00 94 GLU A N 1
ATOM 745 C CA . GLU A 1 94 ? -8.813 12.336 12.919 1.00 96.00 94 GLU A CA 1
ATOM 746 C C . GLU A 1 94 ? -8.707 13.672 13.655 1.00 96.00 94 GLU A C 1
ATOM 748 O O . GLU A 1 94 ? -9.292 14.676 13.226 1.00 96.00 94 GLU A O 1
ATOM 753 N N . LYS A 1 95 ? -7.937 13.698 14.747 1.00 96.81 95 LYS A N 1
ATOM 754 C CA . LYS A 1 95 ? -7.630 14.912 15.504 1.00 96.81 95 LYS A CA 1
ATOM 755 C C . LYS A 1 95 ? -6.907 15.936 14.638 1.00 96.81 95 LYS A C 1
ATOM 757 O O . LYS A 1 95 ? -7.336 17.093 14.593 1.00 96.81 95 LYS A O 1
ATOM 762 N N . TRP A 1 96 ? -5.871 15.510 13.919 1.00 95.62 96 TRP A N 1
ATOM 763 C CA . TRP A 1 96 ? -5.126 16.365 12.999 1.00 95.62 96 TRP A CA 1
ATOM 764 C C . TRP A 1 96 ? -6.027 16.923 11.891 1.00 95.62 96 TRP A C 1
ATOM 766 O O . TRP A 1 96 ? -6.079 18.138 11.694 1.00 95.62 96 TRP A O 1
ATOM 776 N N . ARG A 1 97 ? -6.831 16.065 11.247 1.00 93.94 97 ARG A N 1
ATOM 777 C CA . ARG A 1 97 ? -7.770 16.467 10.187 1.00 93.94 97 ARG A CA 1
ATOM 778 C C . ARG A 1 97 ? -8.749 17.542 10.663 1.00 93.94 97 ARG A C 1
ATOM 780 O O . ARG A 1 97 ? -9.043 18.481 9.925 1.00 93.94 97 ARG A O 1
ATOM 787 N N . ARG A 1 98 ? -9.270 17.413 11.889 1.00 94.69 98 ARG A N 1
ATOM 788 C CA . ARG A 1 98 ? -10.199 18.389 12.481 1.00 94.69 98 ARG A CA 1
ATOM 789 C C . ARG A 1 98 ? -9.522 19.738 12.720 1.00 94.69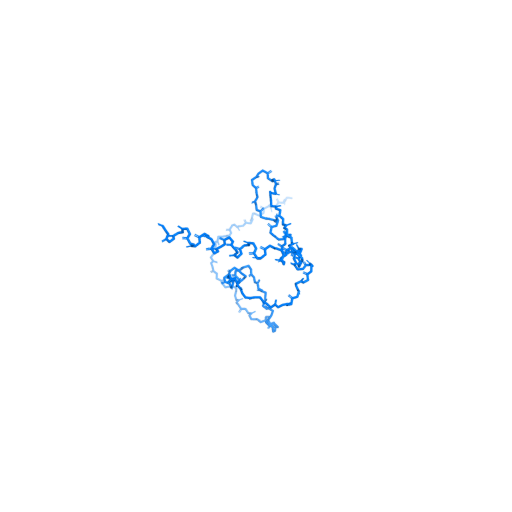 98 ARG A C 1
ATOM 791 O O . ARG A 1 98 ? -10.110 20.763 12.389 1.00 94.69 98 ARG A O 1
ATOM 798 N N . LYS A 1 99 ? -8.294 19.727 13.254 1.00 93.62 99 LYS A N 1
ATOM 799 C CA . LYS A 1 99 ? -7.506 20.943 13.498 1.00 93.62 99 LYS A CA 1
ATOM 800 C C . LYS A 1 99 ? -7.211 21.681 12.192 1.00 93.62 99 LYS A C 1
ATOM 802 O O . LYS A 1 99 ? -7.475 22.876 12.117 1.00 93.62 99 LYS A O 1
ATOM 807 N N . ASN A 1 100 ? -6.735 20.976 11.163 1.00 93.81 100 ASN A N 1
ATOM 808 C CA . ASN A 1 100 ? -6.388 21.594 9.878 1.00 93.81 100 ASN A CA 1
ATOM 809 C C . ASN A 1 100 ? -7.589 22.297 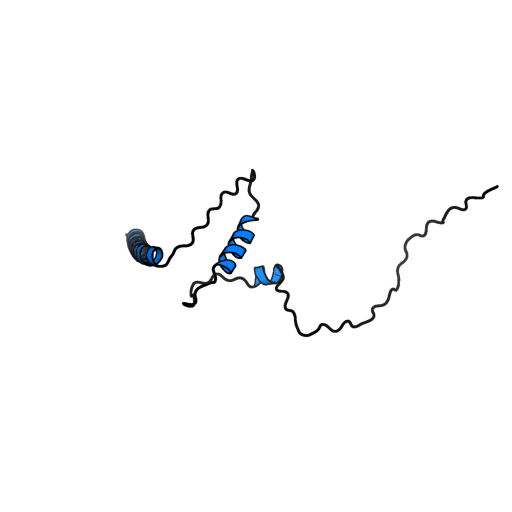9.229 1.00 93.81 100 ASN A C 1
ATOM 811 O O . ASN A 1 100 ? -7.475 23.432 8.787 1.00 93.81 100 ASN A O 1
ATOM 815 N N . ARG A 1 101 ? -8.773 21.677 9.285 1.00 91.81 101 ARG A N 1
ATOM 816 C CA . ARG A 1 101 ? -10.012 22.282 8.775 1.00 91.81 101 ARG A CA 1
ATOM 817 C C . ARG A 1 101 ? -10.415 23.569 9.511 1.00 91.81 101 ARG A C 1
ATOM 819 O O . ARG A 1 101 ? -11.072 24.414 8.917 1.00 91.81 101 ARG A O 1
ATOM 826 N N . GLN A 1 102 ? -10.102 23.697 10.802 1.00 84.56 102 GLN A N 1
ATOM 827 C CA . GLN A 1 102 ? -10.396 24.916 11.563 1.00 84.56 102 GLN A CA 1
ATOM 828 C C . GLN A 1 102 ? -9.423 26.047 11.209 1.00 84.56 102 GLN A C 1
ATOM 830 O O . GLN A 1 102 ? -9.843 27.195 11.158 1.00 84.56 102 GLN A O 1
ATOM 835 N N . MET A 1 103 ? -8.156 25.717 10.930 1.00 79.50 103 MET A N 1
ATOM 836 C CA . MET A 1 103 ? -7.141 26.686 10.495 1.00 79.50 103 MET A CA 1
ATOM 837 C C . MET A 1 103 ? -7.465 27.283 9.122 1.00 79.50 103 MET A C 1
ATOM 839 O O . MET A 1 103 ? -7.249 28.464 8.922 1.00 79.50 103 MET A O 1
ATOM 843 N N . GLU A 1 104 ? -8.013 26.491 8.197 1.00 82.38 104 GLU A N 1
ATOM 844 C CA . GLU A 1 104 ? -8.416 26.958 6.857 1.00 82.38 104 GLU A CA 1
ATOM 845 C C . GLU A 1 104 ? -9.620 27.918 6.864 1.00 82.38 104 GLU A C 1
ATOM 847 O O . GLU A 1 104 ? -9.908 28.546 5.850 1.00 82.38 104 GLU A O 1
ATOM 852 N N . LYS A 1 105 ? -10.367 27.991 7.973 1.00 75.81 105 LYS A N 1
ATOM 853 C CA . LYS A 1 105 ? -11.580 28.815 8.097 1.00 75.81 105 LYS A CA 1
ATOM 854 C C . LYS A 1 105 ? -11.352 30.159 8.794 1.00 75.81 105 LYS A C 1
ATOM 856 O O . LYS A 1 105 ? -12.293 30.949 8.840 1.00 75.81 105 LYS A O 1
ATOM 861 N N . ASN A 1 106 ? -10.163 30.378 9.353 1.00 59.50 106 ASN A N 1
ATOM 862 C CA . ASN A 1 106 ? -9.754 31.615 10.020 1.00 59.50 106 ASN A CA 1
ATOM 863 C C . ASN A 1 106 ? -8.848 32.430 9.097 1.00 59.50 106 ASN A C 1
ATOM 865 O O . ASN A 1 106 ? -8.916 33.672 9.198 1.00 59.50 106 ASN A O 1
#

Radius of gyration: 30.0 Å; chains: 1; bounding box: 46×65×83 Å

Secondary structure (DSSP, 8-state):
----PPPP-PPP--------------TT-----HHHHHHH--------SPPPPHHHHHHHHHHHHTS--GGG----------HHHHHHHHHHHHHHHHHHHHHTT-

Sequence (106 aa):
MFRLSTPTRLSPHESDFVLAANSTPSNGEKDGGVQEALTSRRTVYRYKRKKVPDRTLESAFEAASNAPCHKNTHPWKFYVMGEKTRESLIPEIEKWRRKNRQMEKN

pLDDT: mean 79.04, std 23.25, range [33.0, 97.44]